Protein AF-A0A5P0ZLL0-F1 (afdb_monomer)

Organism: NCBI:txid2486008

Foldseek 3Di:
DDPVVVVVVVVVVVVVVVVVVVVVVVVVVVVVVVLVVVVVVQVVLLVVVVVVDLQQDPDFAEKAWEAWDQDPVQRWIKTKIATPPDDDDPPRQRIKIWTAGPVRDTPDIDGGCDDLQHDDDPPDPPDCDPCSSPRPDDDDGDDPVRHHYHDYPDHDD

Radius of gyration: 25.62 Å; Cα contacts (8 Å, |Δi|>4): 183; chains: 1; bounding box: 75×28×74 Å

Secondary structure (DSSP, 8-state):
--HHHHHHHHHHHHHHHHHHHHHHHHHHHHHHHHHHHHHHHHHHHHHHHHHHHHHH-S---EEEEEEEEEETTTTEEEEEEEETT----GGGTT-EEEEEETTS-EEEEE--SSSTT-----S-TTS---GGGSTT----PPPGGG-EEE--SS---

Structure (mmCIF, N/CA/C/O backbone):
data_AF-A0A5P0ZLL0-F1
#
_entry.id   AF-A0A5P0ZLL0-F1
#
loop_
_atom_site.group_PDB
_atom_site.id
_atom_site.type_symbol
_atom_site.label_atom_id
_atom_site.label_alt_id
_atom_site.label_comp_id
_atom_site.label_asym_id
_atom_site.label_entity_id
_atom_site.label_seq_id
_atom_site.pdbx_PDB_ins_code
_atom_site.Cartn_x
_atom_site.Cartn_y
_atom_site.Cartn_z
_atom_site.occupancy
_atom_site.B_iso_or_equiv
_atom_site.auth_seq_id
_atom_site.auth_comp_id
_atom_site.auth_asym_id
_atom_site.auth_atom_id
_atom_site.pdbx_PDB_model_num
ATOM 1 N N . MET A 1 1 ? 37.825 -14.136 -54.491 1.00 53.91 1 MET A N 1
ATOM 2 C CA . MET A 1 1 ? 38.071 -13.427 -53.209 1.00 53.91 1 MET A CA 1
ATOM 3 C C . MET A 1 1 ? 39.459 -13.763 -52.686 1.00 53.91 1 MET A C 1
ATOM 5 O O . MET A 1 1 ? 39.732 -14.928 -52.418 1.00 53.91 1 MET A O 1
ATOM 9 N N . THR A 1 2 ? 40.336 -12.768 -52.560 1.00 58.00 2 THR A N 1
ATOM 10 C CA . THR A 1 2 ? 41.699 -12.927 -52.025 1.00 58.00 2 THR A CA 1
ATOM 11 C C . THR A 1 2 ? 41.670 -13.239 -50.520 1.00 58.00 2 THR A C 1
ATOM 13 O O . THR A 1 2 ? 40.747 -12.818 -49.820 1.00 58.00 2 THR A O 1
ATOM 16 N N . LYS A 1 3 ? 42.676 -13.964 -49.995 1.00 61.91 3 LYS A N 1
ATOM 17 C CA . LYS A 1 3 ? 42.798 -14.292 -48.551 1.00 61.91 3 LYS A CA 1
ATOM 18 C C . LYS A 1 3 ? 42.630 -13.054 -47.650 1.00 61.91 3 LYS A C 1
ATOM 20 O O . LYS A 1 3 ? 41.993 -13.149 -46.608 1.00 61.91 3 LYS A O 1
ATOM 25 N N . ARG A 1 4 ? 43.118 -11.888 -48.092 1.00 61.56 4 ARG A N 1
ATOM 26 C CA . ARG A 1 4 ? 42.988 -10.600 -47.386 1.00 61.56 4 ARG A CA 1
ATOM 27 C C . ARG A 1 4 ? 41.537 -10.108 -47.271 1.00 61.56 4 ARG A C 1
ATOM 29 O O . ARG A 1 4 ? 41.142 -9.682 -46.195 1.00 61.56 4 ARG A O 1
ATOM 36 N N . GLY A 1 5 ? 40.721 -10.244 -48.321 1.00 63.66 5 GLY A N 1
ATOM 37 C CA . GLY A 1 5 ? 39.309 -9.831 -48.288 1.00 63.66 5 GLY A CA 1
ATOM 38 C C . GLY A 1 5 ? 38.439 -10.682 -47.354 1.00 63.66 5 GLY A C 1
ATOM 39 O O . GLY A 1 5 ? 37.522 -10.162 -46.727 1.00 63.66 5 GLY A O 1
ATOM 40 N N . LYS A 1 6 ? 38.761 -11.976 -47.200 1.00 67.50 6 LYS A N 1
ATOM 41 C CA . LYS A 1 6 ? 38.089 -12.862 -46.230 1.00 67.50 6 LYS A CA 1
ATOM 42 C C . LYS A 1 6 ? 38.434 -12.499 -44.779 1.00 67.50 6 LYS A C 1
ATOM 44 O O . LYS A 1 6 ? 37.551 -12.505 -43.931 1.00 67.50 6 LYS A O 1
ATOM 49 N N . ILE A 1 7 ? 39.692 -12.133 -44.513 1.00 72.38 7 ILE A N 1
ATOM 50 C CA . ILE A 1 7 ? 40.151 -11.703 -43.180 1.00 72.38 7 ILE A CA 1
ATOM 51 C C . ILE A 1 7 ? 39.493 -10.373 -42.776 1.00 72.38 7 ILE A C 1
ATOM 53 O O . ILE A 1 7 ? 38.986 -10.268 -41.662 1.00 72.38 7 ILE A O 1
ATOM 57 N N . SER A 1 8 ? 39.422 -9.390 -43.684 1.00 71.56 8 SER A N 1
ATOM 58 C CA . SER A 1 8 ? 38.718 -8.125 -43.417 1.00 71.56 8 SER A CA 1
ATOM 59 C C . SER A 1 8 ? 37.223 -8.328 -43.154 1.00 71.56 8 SER A C 1
ATOM 61 O O . SER A 1 8 ? 36.692 -7.728 -42.226 1.00 71.56 8 SER A O 1
ATOM 63 N N . ALA A 1 9 ? 36.551 -9.206 -43.907 1.00 73.62 9 ALA A N 1
ATOM 64 C CA . ALA A 1 9 ? 35.141 -9.519 -43.670 1.00 73.62 9 ALA A CA 1
ATOM 65 C C . ALA A 1 9 ? 34.906 -10.181 -42.297 1.00 73.62 9 ALA A C 1
ATOM 67 O O . ALA A 1 9 ? 33.979 -9.798 -41.587 1.00 73.62 9 ALA A O 1
ATOM 68 N N . CYS A 1 10 ? 35.770 -11.116 -41.878 1.00 79.19 10 CYS A N 1
ATOM 69 C CA . CYS A 1 10 ? 35.692 -11.729 -40.546 1.00 79.19 10 CYS A CA 1
ATOM 70 C C . CYS A 1 10 ? 35.894 -10.718 -39.407 1.00 79.19 10 CYS A C 1
ATOM 72 O O . CYS A 1 10 ? 35.172 -10.778 -38.417 1.00 79.19 10 CYS A O 1
ATOM 74 N N . LEU A 1 11 ? 36.836 -9.779 -39.546 1.00 78.31 11 LEU A N 1
ATOM 75 C CA . LEU A 1 11 ? 37.063 -8.719 -38.555 1.00 78.31 11 LEU A CA 1
ATOM 76 C C . LEU A 1 11 ? 35.845 -7.803 -38.405 1.00 78.31 11 LEU A C 1
ATOM 78 O O . LEU A 1 11 ? 35.462 -7.474 -37.287 1.00 78.31 11 LEU A O 1
ATOM 82 N N . ILE A 1 12 ? 35.204 -7.437 -39.516 1.00 82.06 12 ILE A N 1
ATOM 83 C CA . ILE A 1 12 ? 33.995 -6.605 -39.497 1.00 82.06 12 ILE A CA 1
ATOM 84 C C . ILE A 1 12 ? 32.850 -7.330 -38.776 1.00 82.06 12 ILE A C 1
ATOM 86 O O . ILE A 1 12 ? 32.209 -6.743 -37.907 1.00 82.06 12 ILE A O 1
ATOM 90 N N . ILE A 1 13 ? 32.629 -8.615 -39.074 1.00 83.31 13 ILE A N 1
ATOM 91 C CA . ILE A 1 13 ? 31.597 -9.424 -38.404 1.0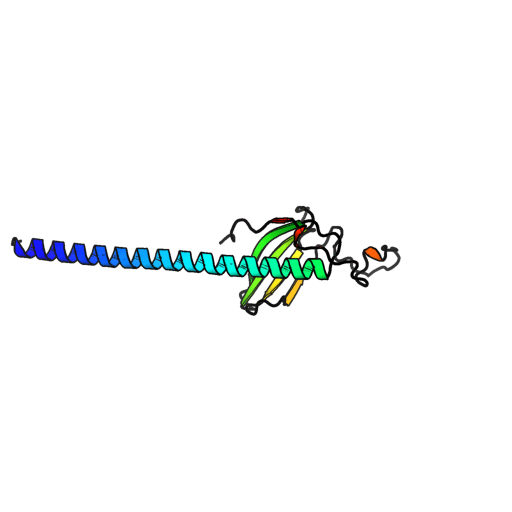0 83.31 13 ILE A CA 1
ATOM 92 C C . ILE A 1 13 ? 31.877 -9.528 -36.898 1.00 83.31 13 ILE A C 1
ATOM 94 O O . ILE A 1 13 ? 30.960 -9.372 -36.091 1.00 83.31 13 ILE A O 1
ATOM 98 N N . LEU A 1 14 ? 33.137 -9.733 -36.503 1.00 84.19 14 LEU A N 1
ATOM 99 C CA . LEU A 1 14 ? 33.541 -9.801 -35.097 1.00 84.19 14 LEU A CA 1
ATOM 100 C C . LEU A 1 14 ? 33.228 -8.491 -34.354 1.00 84.19 14 LEU A C 1
ATOM 102 O O . LEU A 1 14 ? 32.614 -8.526 -33.290 1.00 84.19 14 LEU A O 1
ATOM 106 N N . VAL A 1 15 ? 33.599 -7.343 -34.930 1.00 83.00 15 VAL A N 1
ATOM 107 C CA . VAL A 1 15 ? 33.345 -6.019 -34.335 1.00 83.00 15 VAL A CA 1
ATOM 108 C C . VAL A 1 15 ? 31.846 -5.763 -34.189 1.00 83.00 15 VAL A C 1
ATOM 110 O O . VAL A 1 15 ? 31.403 -5.369 -33.114 1.00 83.00 15 VAL A O 1
ATOM 113 N N . ILE A 1 16 ? 31.050 -6.061 -35.220 1.00 83.25 16 ILE A N 1
ATOM 114 C CA . ILE A 1 16 ? 29.587 -5.918 -35.161 1.00 83.25 16 ILE A CA 1
ATOM 115 C C . ILE A 1 16 ? 29.001 -6.791 -34.045 1.00 83.25 16 ILE A C 1
ATOM 117 O O . ILE A 1 16 ? 28.147 -6.332 -33.290 1.00 83.25 16 ILE A O 1
ATOM 121 N N . THR A 1 17 ? 29.486 -8.025 -33.896 1.00 78.50 17 THR A N 1
ATOM 122 C CA . THR A 1 17 ? 28.997 -8.955 -32.866 1.00 78.50 17 THR A CA 1
ATOM 123 C C . THR A 1 17 ? 29.315 -8.451 -31.456 1.00 78.50 17 THR A C 1
ATOM 125 O O . THR A 1 17 ? 28.453 -8.503 -30.581 1.00 78.50 17 THR A O 1
ATOM 128 N N . ILE A 1 18 ? 30.518 -7.903 -31.240 1.00 79.50 18 ILE A N 1
ATOM 129 C CA . ILE A 1 18 ? 30.907 -7.290 -29.961 1.00 79.50 18 ILE A CA 1
ATOM 130 C C . ILE A 1 18 ? 30.027 -6.070 -29.668 1.00 79.50 18 ILE A C 1
ATOM 132 O O . ILE A 1 18 ? 29.458 -5.985 -28.584 1.00 79.50 18 ILE A O 1
ATOM 136 N N . CYS A 1 19 ? 29.847 -5.165 -30.636 1.00 75.25 19 CYS A N 1
ATOM 137 C CA . CYS A 1 19 ? 29.012 -3.976 -30.462 1.00 75.25 19 CYS A CA 1
ATOM 138 C C . CYS A 1 19 ? 27.554 -4.332 -30.129 1.00 75.25 19 CYS A C 1
ATOM 140 O O . CYS A 1 19 ? 26.989 -3.781 -29.185 1.00 75.25 19 CYS A O 1
ATOM 142 N N . LEU A 1 20 ? 26.951 -5.282 -30.854 1.00 76.69 20 LEU A N 1
ATOM 143 C CA . LEU A 1 20 ? 25.586 -5.747 -30.584 1.00 76.69 20 LEU A CA 1
ATOM 144 C C . LEU A 1 20 ? 25.476 -6.427 -29.209 1.00 76.69 20 LEU A C 1
ATOM 146 O O . LEU A 1 20 ? 24.511 -6.191 -28.479 1.00 76.69 20 LEU A O 1
ATOM 150 N N . GLY A 1 21 ? 26.476 -7.222 -28.818 1.00 68.88 21 GLY A N 1
ATOM 151 C CA . GLY A 1 21 ? 26.545 -7.840 -27.493 1.00 68.88 21 GLY A CA 1
ATOM 152 C C . GLY A 1 21 ? 26.623 -6.810 -26.363 1.00 68.88 21 GLY A C 1
ATOM 153 O O . GLY A 1 21 ? 25.883 -6.904 -25.387 1.00 68.88 21 GLY A O 1
ATOM 154 N N . SER A 1 22 ? 27.460 -5.779 -26.508 1.00 73.19 22 SER A N 1
ATOM 155 C CA . SER A 1 22 ? 27.594 -4.713 -25.509 1.00 73.19 22 SER A CA 1
ATOM 156 C C . SER A 1 22 ? 26.321 -3.875 -25.365 1.00 73.19 22 SER A C 1
ATOM 158 O O . SER A 1 22 ? 25.926 -3.564 -24.243 1.00 73.19 22 SER A O 1
ATOM 160 N N . ILE A 1 23 ? 25.648 -3.546 -26.474 1.00 74.81 23 ILE A N 1
ATOM 161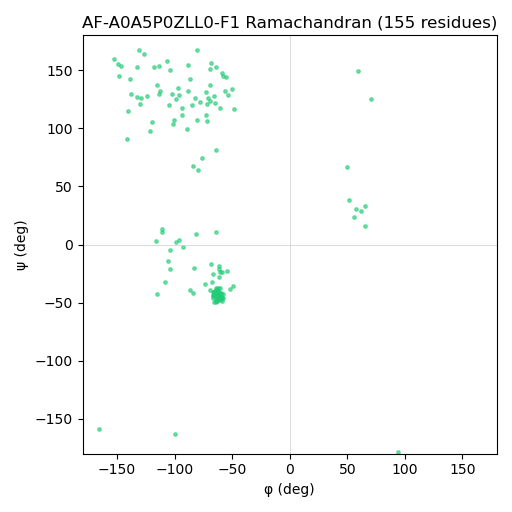 C CA . ILE A 1 23 ? 24.388 -2.784 -26.454 1.00 74.81 23 ILE A CA 1
ATOM 162 C C . ILE A 1 23 ? 23.282 -3.599 -25.777 1.00 74.81 23 ILE A C 1
ATOM 164 O O . ILE A 1 23 ? 22.624 -3.110 -24.863 1.00 74.81 23 ILE A O 1
ATOM 168 N N . THR A 1 24 ? 23.097 -4.858 -26.184 1.00 73.94 24 THR A N 1
ATOM 169 C CA . THR A 1 24 ? 22.053 -5.725 -25.610 1.00 73.94 24 THR A CA 1
ATOM 170 C C . THR A 1 24 ? 22.280 -5.996 -24.122 1.00 73.94 24 THR A C 1
ATOM 172 O O . THR A 1 24 ? 21.330 -5.949 -23.340 1.00 73.94 24 THR A O 1
ATOM 175 N N . PHE A 1 25 ? 23.532 -6.201 -23.701 1.00 74.56 25 PHE A N 1
ATOM 176 C CA . PHE A 1 25 ? 23.887 -6.347 -22.289 1.00 74.56 25 PHE A CA 1
ATOM 177 C C . PHE A 1 25 ? 23.649 -5.059 -21.485 1.00 74.56 25 PHE A C 1
ATOM 179 O O . PHE A 1 25 ? 23.085 -5.113 -20.389 1.00 74.56 25 PHE A O 1
ATOM 186 N N . GLY A 1 26 ? 24.027 -3.900 -22.034 1.00 74.75 26 GLY A N 1
ATOM 187 C CA . GLY A 1 26 ? 23.796 -2.597 -21.407 1.00 74.75 26 GLY A CA 1
ATOM 188 C C . GLY A 1 26 ? 22.310 -2.296 -21.215 1.00 74.75 26 GLY A C 1
ATOM 189 O O . GLY A 1 26 ? 21.902 -1.925 -20.119 1.00 74.75 26 GLY A O 1
ATOM 190 N N . ILE A 1 27 ? 21.488 -2.549 -22.240 1.00 74.38 27 ILE A N 1
ATOM 191 C CA . ILE A 1 27 ? 20.028 -2.386 -22.179 1.00 74.38 27 ILE A CA 1
ATOM 192 C C . ILE A 1 27 ? 19.418 -3.308 -21.117 1.00 74.38 27 ILE A C 1
ATOM 194 O O . ILE A 1 27 ? 18.625 -2.860 -20.292 1.00 74.38 27 ILE A O 1
ATOM 198 N N . LYS A 1 28 ? 19.811 -4.589 -21.092 1.00 72.69 28 LYS A N 1
ATOM 199 C CA . LYS A 1 28 ? 19.315 -5.546 -20.091 1.00 72.69 28 LYS A CA 1
ATOM 200 C C . LYS A 1 28 ? 19.648 -5.098 -18.666 1.00 72.69 28 LYS A C 1
ATOM 202 O O . LYS A 1 28 ? 18.791 -5.151 -17.791 1.00 72.69 28 LYS A O 1
ATOM 207 N N . THR A 1 29 ? 20.882 -4.650 -18.448 1.00 76.19 29 THR A N 1
ATOM 208 C CA . THR A 1 29 ? 21.339 -4.176 -17.135 1.00 76.19 29 THR A CA 1
ATOM 209 C C . THR A 1 29 ? 20.598 -2.904 -16.722 1.00 76.19 29 THR A C 1
ATOM 211 O O . THR A 1 29 ? 20.175 -2.792 -15.576 1.00 76.19 29 THR A O 1
ATOM 214 N N . PHE A 1 30 ? 20.374 -1.975 -17.656 1.00 75.38 30 PHE A N 1
ATOM 215 C CA . PHE A 1 30 ? 19.603 -0.755 -17.413 1.00 75.38 30 PHE A CA 1
ATOM 216 C C . PHE A 1 30 ? 18.168 -1.059 -16.960 1.00 75.38 30 PHE A C 1
ATOM 218 O O . PHE A 1 30 ? 17.734 -0.540 -15.935 1.00 75.38 30 PHE A O 1
ATOM 225 N N . PHE A 1 31 ? 17.461 -1.950 -17.664 1.00 76.38 31 PHE A N 1
ATOM 226 C CA . PHE A 1 31 ? 16.103 -2.340 -17.277 1.00 76.38 31 PHE A CA 1
ATOM 227 C C . PHE A 1 31 ? 16.053 -3.056 -15.924 1.00 76.38 31 PHE A C 1
ATOM 229 O O . PHE A 1 31 ? 15.136 -2.803 -15.151 1.00 76.38 31 PHE A O 1
ATOM 236 N N . MET A 1 32 ? 17.043 -3.893 -15.596 1.00 75.88 32 MET A N 1
ATOM 237 C CA . MET A 1 32 ? 17.117 -4.516 -14.267 1.00 75.88 32 MET A CA 1
ATOM 238 C C . MET A 1 32 ? 17.268 -3.474 -13.152 1.00 75.88 32 MET A C 1
ATOM 240 O O . MET A 1 32 ? 16.561 -3.545 -12.153 1.00 75.88 32 MET A O 1
ATOM 244 N N . VAL A 1 33 ? 18.152 -2.487 -13.331 1.00 80.81 33 VAL A N 1
ATOM 245 C CA . VAL A 1 33 ? 18.347 -1.407 -12.347 1.00 80.81 33 VAL A CA 1
ATOM 246 C C . VAL A 1 33 ? 17.084 -0.558 -12.201 1.00 80.81 33 VAL A C 1
ATOM 248 O O . VAL A 1 33 ? 16.728 -0.172 -11.089 1.00 80.81 33 VAL A O 1
ATOM 251 N N . GLN A 1 34 ? 16.384 -0.288 -13.306 1.00 79.25 34 GLN A N 1
ATOM 252 C CA . GLN A 1 34 ? 15.120 0.440 -13.274 1.00 79.25 34 GLN A CA 1
ATOM 253 C C . GLN A 1 34 ? 14.040 -0.332 -12.502 1.00 79.25 34 GLN A C 1
ATOM 255 O O . GLN A 1 34 ? 13.397 0.247 -11.629 1.00 79.25 34 GLN A O 1
ATOM 260 N N . GLU A 1 35 ? 13.888 -1.635 -12.756 1.00 80.31 35 GLU A N 1
ATOM 261 C CA . GLU A 1 35 ? 12.930 -2.484 -12.036 1.00 80.31 35 GLU A CA 1
ATOM 262 C C . GLU A 1 35 ? 13.236 -2.554 -10.530 1.00 80.31 35 GLU A C 1
ATOM 264 O O . GLU A 1 35 ? 12.324 -2.472 -9.707 1.00 80.31 35 GLU A O 1
ATOM 269 N N . GLU A 1 36 ? 14.512 -2.657 -10.142 1.00 82.75 36 GLU A N 1
ATOM 270 C CA . GLU A 1 36 ? 14.911 -2.621 -8.729 1.00 82.75 36 GLU A CA 1
ATOM 271 C C . GLU A 1 36 ? 14.601 -1.272 -8.072 1.00 82.75 36 GLU A C 1
ATOM 273 O O . GLU A 1 36 ? 14.143 -1.227 -6.926 1.00 82.75 36 GLU A O 1
ATOM 278 N N . HIS A 1 37 ? 14.835 -0.170 -8.786 1.00 83.19 37 HIS A N 1
ATOM 279 C CA . HIS A 1 37 ? 14.547 1.168 -8.284 1.00 83.19 37 HIS A CA 1
ATOM 280 C C . HIS A 1 37 ? 13.043 1.400 -8.097 1.00 83.19 37 HIS A C 1
ATOM 282 O O . HIS A 1 37 ? 12.619 1.882 -7.044 1.00 83.19 37 HIS A O 1
ATOM 288 N N . GLU A 1 38 ? 12.230 1.012 -9.081 1.00 82.62 38 GLU A N 1
ATOM 289 C CA . GLU A 1 38 ? 10.770 1.067 -8.986 1.00 82.62 38 GLU A CA 1
ATOM 290 C C . GLU A 1 38 ? 10.277 0.239 -7.794 1.00 82.62 38 GLU A C 1
ATOM 292 O O . GLU A 1 38 ? 9.514 0.733 -6.964 1.00 82.62 38 GLU A O 1
ATOM 297 N N . GLU A 1 39 ? 10.777 -0.985 -7.617 1.00 84.75 39 GLU A N 1
ATOM 298 C CA . GLU A 1 39 ? 10.398 -1.836 -6.488 1.00 84.75 39 GLU A CA 1
ATOM 299 C C . GLU A 1 39 ? 10.737 -1.209 -5.123 1.00 84.75 39 GLU A C 1
ATOM 301 O O . GLU A 1 39 ? 9.950 -1.306 -4.178 1.00 84.75 39 GLU A O 1
ATOM 306 N N . GLN A 1 40 ? 11.870 -0.510 -5.003 1.00 87.06 40 GLN A N 1
ATOM 307 C CA . GLN A 1 40 ? 12.207 0.240 -3.786 1.00 87.06 40 GLN A CA 1
ATOM 308 C C . GLN A 1 40 ? 11.235 1.398 -3.527 1.00 87.06 40 GLN A C 1
ATOM 310 O O . GLN A 1 40 ? 10.843 1.623 -2.378 1.00 87.06 40 GLN A O 1
ATOM 315 N N . ILE A 1 41 ? 10.822 2.119 -4.576 1.00 87.69 41 ILE A N 1
ATOM 316 C CA . ILE A 1 41 ? 9.816 3.186 -4.470 1.00 87.69 41 ILE A CA 1
ATOM 317 C C . ILE A 1 41 ? 8.496 2.616 -3.951 1.00 87.69 41 ILE A C 1
ATOM 319 O O . ILE A 1 41 ? 7.884 3.190 -3.049 1.00 87.69 41 ILE A O 1
ATOM 323 N N . HIS A 1 42 ? 8.068 1.478 -4.488 1.00 88.31 42 HIS A N 1
ATOM 324 C CA . HIS A 1 42 ? 6.810 0.861 -4.099 1.00 88.31 42 HIS A CA 1
ATOM 325 C C . HIS A 1 42 ? 6.822 0.351 -2.662 1.00 88.31 42 HIS A C 1
ATOM 327 O O . HIS A 1 42 ? 5.902 0.681 -1.921 1.00 88.31 42 HIS A O 1
ATOM 333 N N . LYS A 1 43 ? 7.895 -0.313 -2.220 1.00 88.81 43 LYS A N 1
ATOM 334 C CA . LYS A 1 43 ? 8.039 -0.724 -0.813 1.00 88.81 43 LYS A CA 1
ATOM 335 C C . LYS A 1 43 ? 7.964 0.455 0.150 1.00 88.81 43 LYS A C 1
ATOM 337 O O . LYS A 1 43 ? 7.305 0.375 1.184 1.00 88.81 43 LYS A O 1
ATOM 342 N N . LEU A 1 44 ? 8.614 1.568 -0.193 1.00 90.06 44 LEU A N 1
ATOM 343 C CA . LEU A 1 44 ? 8.560 2.787 0.613 1.00 90.06 44 LEU A CA 1
ATOM 344 C C . LEU A 1 44 ? 7.134 3.352 0.684 1.00 90.06 44 LEU A C 1
ATOM 346 O O . LEU A 1 44 ? 6.670 3.742 1.752 1.00 90.06 44 LEU A O 1
ATOM 350 N N . ASN A 1 45 ? 6.433 3.384 -0.445 1.00 90.94 45 ASN A N 1
ATOM 351 C CA . ASN A 1 45 ? 5.056 3.857 -0.513 1.00 90.94 45 ASN A CA 1
ATOM 352 C C . ASN A 1 45 ? 4.096 2.949 0.267 1.00 90.94 45 ASN A C 1
ATOM 354 O O . ASN A 1 45 ? 3.273 3.448 1.028 1.00 90.94 45 ASN A O 1
ATOM 358 N N . GLU A 1 46 ? 4.239 1.631 0.146 1.00 91.69 46 GLU A N 1
ATOM 359 C CA . GLU A 1 46 ? 3.481 0.642 0.915 1.00 91.69 46 GLU A CA 1
ATOM 360 C C . GLU A 1 46 ? 3.713 0.824 2.424 1.00 91.69 46 GLU A C 1
ATOM 362 O O . GLU A 1 46 ? 2.752 0.855 3.193 1.00 91.69 46 GLU A O 1
ATOM 367 N N . MET A 1 47 ? 4.958 1.057 2.857 1.00 90.62 47 MET A N 1
ATOM 368 C CA . MET A 1 47 ? 5.263 1.393 4.255 1.00 90.62 47 MET A CA 1
ATOM 369 C C . MET A 1 47 ? 4.610 2.706 4.703 1.00 90.62 47 MET A C 1
ATOM 371 O O . MET A 1 47 ? 4.047 2.756 5.795 1.00 90.62 47 MET A O 1
ATOM 375 N N . ASN A 1 48 ? 4.635 3.751 3.871 1.00 90.69 48 ASN A N 1
ATOM 376 C CA . ASN A 1 48 ? 3.981 5.027 4.181 1.00 90.69 48 ASN A CA 1
ATOM 377 C C . ASN A 1 48 ? 2.460 4.866 4.335 1.00 90.69 48 ASN A C 1
ATOM 379 O O . ASN A 1 48 ? 1.858 5.493 5.207 1.00 90.69 48 ASN A O 1
ATOM 383 N N . ILE A 1 49 ? 1.835 4.014 3.515 1.00 91.69 49 ILE A N 1
ATOM 384 C CA . ILE A 1 49 ? 0.410 3.673 3.637 1.00 91.69 49 ILE A CA 1
ATOM 385 C C . ILE A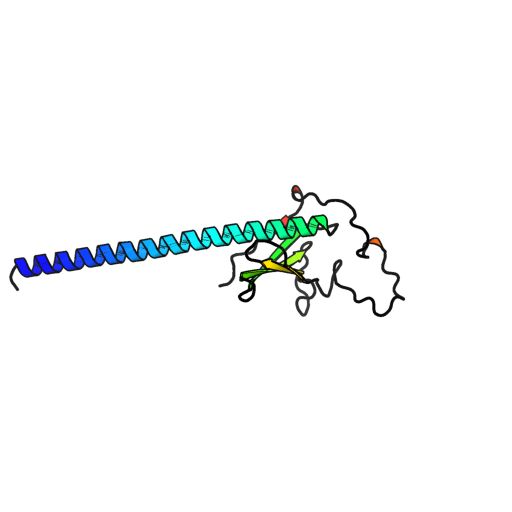 1 49 ? 0.156 2.967 4.963 1.00 91.69 49 ILE A C 1
ATOM 387 O O . ILE A 1 49 ? -0.746 3.364 5.695 1.00 91.69 49 ILE A O 1
ATOM 391 N N . VAL A 1 50 ? 0.952 1.948 5.298 1.00 90.94 50 VAL A N 1
ATOM 392 C CA . VAL A 1 50 ? 0.810 1.215 6.565 1.00 90.94 50 VAL A CA 1
ATOM 393 C C . VAL A 1 50 ? 0.954 2.162 7.761 1.00 90.94 50 VAL A C 1
ATOM 395 O O . VAL A 1 50 ? 0.112 2.134 8.659 1.00 90.94 50 VAL A O 1
ATOM 398 N N . ASP A 1 51 ? 1.959 3.040 7.755 1.00 88.69 51 ASP A N 1
ATOM 399 C CA . ASP A 1 51 ? 2.195 4.028 8.815 1.00 88.69 51 ASP A CA 1
ATOM 400 C C . ASP A 1 51 ? 1.046 5.046 8.945 1.00 88.69 51 ASP A C 1
ATOM 402 O O . ASP A 1 51 ? 0.640 5.408 10.051 1.00 88.69 51 ASP A O 1
ATOM 406 N N . ASP A 1 52 ? 0.447 5.482 7.836 1.00 87.44 52 ASP A N 1
ATOM 407 C CA . ASP A 1 52 ? -0.767 6.298 7.890 1.00 87.44 52 ASP A CA 1
ATOM 408 C C . ASP A 1 52 ? -1.966 5.508 8.444 1.00 87.44 52 ASP A C 1
ATOM 410 O O . ASP A 1 52 ? -2.732 6.029 9.261 1.00 87.44 52 ASP A O 1
ATOM 414 N N . MET A 1 53 ? -2.124 4.245 8.052 1.00 84.19 53 MET A N 1
ATOM 415 C CA . MET A 1 53 ? -3.253 3.416 8.466 1.00 84.19 53 MET A CA 1
ATOM 416 C C . MET A 1 53 ? -3.253 3.160 9.975 1.00 84.19 53 MET A C 1
ATOM 418 O O . MET A 1 53 ? -4.261 3.392 10.636 1.00 84.19 53 MET A O 1
ATOM 422 N N . ILE A 1 54 ? -2.126 2.762 10.559 1.00 82.38 54 ILE A N 1
ATOM 423 C CA . ILE A 1 54 ? -2.031 2.516 12.010 1.00 82.38 54 ILE A CA 1
ATOM 424 C C . ILE A 1 54 ? -2.193 3.787 12.859 1.00 82.38 54 ILE A C 1
ATOM 426 O O . ILE A 1 54 ? -2.550 3.703 14.034 1.00 82.38 54 ILE A O 1
ATOM 430 N N . LYS A 1 55 ? -1.881 4.967 12.299 1.00 81.06 55 LYS A N 1
ATOM 431 C CA . LYS A 1 55 ? -2.040 6.252 12.994 1.00 81.06 55 LYS A CA 1
ATOM 432 C C . LYS A 1 55 ? -3.509 6.635 13.095 1.00 81.06 55 LYS A C 1
ATOM 434 O O . LYS A 1 55 ? -3.911 7.255 14.078 1.00 81.06 55 LYS A O 1
ATOM 439 N N . ASN A 1 56 ? -4.290 6.275 12.079 1.00 77.75 56 ASN A N 1
ATOM 440 C CA . ASN A 1 56 ? -5.672 6.714 11.924 1.00 77.75 56 ASN A CA 1
ATOM 441 C C . ASN A 1 56 ? -6.707 5.635 12.285 1.00 77.75 56 ASN A C 1
ATOM 443 O O . ASN A 1 56 ? -7.848 5.975 12.599 1.00 77.75 56 ASN A O 1
ATOM 447 N N . TYR A 1 57 ? -6.332 4.353 12.272 1.00 74.94 57 TYR A N 1
ATOM 448 C CA . TYR A 1 57 ? -7.238 3.221 12.474 1.00 74.94 57 TYR A CA 1
ATOM 449 C C . TYR A 1 57 ? -6.679 2.215 13.476 1.00 74.94 57 TYR A C 1
ATOM 451 O O . TYR A 1 57 ? -5.474 2.047 13.640 1.00 74.94 57 TYR A O 1
ATOM 459 N N . THR A 1 58 ? -7.591 1.511 14.141 1.00 71.06 58 THR A N 1
ATOM 460 C CA . THR A 1 58 ? -7.283 0.614 15.256 1.00 71.06 58 THR A CA 1
ATOM 461 C C . THR A 1 58 ? -7.666 -0.817 14.907 1.00 71.06 58 THR A C 1
ATOM 463 O O . THR A 1 58 ? -8.585 -1.053 14.116 1.00 71.06 58 THR A O 1
ATOM 466 N N . GLY A 1 59 ? -6.977 -1.787 15.510 1.00 72.69 59 GLY A N 1
ATOM 467 C CA . GLY A 1 59 ? -7.220 -3.210 15.261 1.00 72.69 59 GLY A CA 1
ATOM 468 C C . GLY A 1 59 ? -6.882 -3.643 13.835 1.00 72.69 59 GLY A C 1
ATOM 469 O O . GLY A 1 59 ? -7.593 -4.484 13.289 1.00 72.69 59 GLY A O 1
ATOM 470 N N . ILE A 1 60 ? -5.861 -3.023 13.232 1.00 82.00 60 ILE A N 1
ATOM 471 C CA . ILE A 1 60 ? -5.238 -3.531 12.011 1.00 82.00 60 ILE A CA 1
ATOM 472 C C . ILE A 1 60 ? -4.180 -4.557 12.420 1.00 82.00 60 ILE A C 1
ATOM 474 O O . ILE A 1 60 ? -3.245 -4.234 13.147 1.00 82.00 60 ILE A O 1
ATOM 478 N N . GLU A 1 61 ? -4.353 -5.780 11.949 1.00 83.69 61 GLU A N 1
ATOM 479 C CA . GLU A 1 61 ? -3.511 -6.949 12.198 1.00 83.69 61 GLU A CA 1
ATOM 480 C C . GLU A 1 61 ? -2.719 -7.331 10.941 1.00 83.69 61 GLU A C 1
ATOM 482 O O . GLU A 1 61 ? -1.576 -7.785 11.026 1.00 83.69 61 GLU A O 1
ATOM 487 N N . SER A 1 62 ? -3.291 -7.102 9.755 1.00 83.38 62 SER A N 1
ATOM 488 C CA . SER A 1 62 ? -2.603 -7.333 8.487 1.00 83.38 62 SER A CA 1
ATOM 489 C C . SER A 1 62 ? -3.010 -6.334 7.409 1.00 83.38 62 SER A C 1
ATOM 491 O O . SER A 1 62 ? -4.104 -5.772 7.440 1.00 83.38 62 SER A O 1
ATOM 493 N N . VAL A 1 63 ? -2.107 -6.102 6.456 1.00 88.19 63 VAL A N 1
ATOM 494 C CA . VAL A 1 63 ? -2.341 -5.306 5.243 1.00 88.19 63 VAL A CA 1
ATOM 495 C C . VAL A 1 63 ? -1.882 -6.147 4.060 1.00 88.19 63 VAL A C 1
ATOM 497 O O . VAL A 1 63 ? -0.751 -6.632 4.047 1.00 88.19 63 VAL A O 1
ATOM 500 N N . THR A 1 64 ? -2.759 -6.349 3.081 1.00 87.69 64 THR A N 1
ATOM 501 C CA . THR A 1 64 ? -2.460 -7.120 1.869 1.00 87.69 64 THR A CA 1
ATOM 502 C C . THR A 1 64 ? -2.613 -6.234 0.648 1.00 87.69 64 THR A C 1
ATOM 504 O O . THR A 1 64 ? -3.736 -5.933 0.249 1.00 87.69 64 THR A O 1
ATOM 507 N N . PHE A 1 65 ? -1.493 -5.826 0.053 1.00 86.25 65 PHE A N 1
ATOM 508 C CA . PHE A 1 65 ? -1.490 -5.077 -1.200 1.00 86.25 65 PHE A CA 1
ATOM 509 C C . PHE A 1 65 ? -1.851 -6.001 -2.359 1.00 86.25 65 PHE A C 1
ATOM 511 O O . PHE A 1 65 ? -1.328 -7.108 -2.475 1.00 86.25 65 PHE A O 1
ATOM 518 N N . THR A 1 66 ? -2.786 -5.554 -3.193 1.00 82.62 66 THR A N 1
ATOM 519 C CA . THR A 1 66 ? -3.384 -6.378 -4.254 1.00 82.62 66 THR A CA 1
ATOM 520 C C . THR A 1 66 ? -3.071 -5.857 -5.639 1.00 82.62 66 THR A C 1
ATOM 522 O O . THR A 1 66 ? -2.753 -6.641 -6.521 1.00 82.62 66 THR A O 1
ATOM 525 N N . TYR A 1 67 ? -3.143 -4.542 -5.823 1.00 80.56 67 TYR A N 1
ATOM 526 C CA . TYR A 1 67 ? -2.986 -3.916 -7.123 1.00 80.56 67 TYR A CA 1
ATOM 527 C C . TYR A 1 67 ? -2.356 -2.537 -6.966 1.00 80.56 67 TYR A C 1
ATOM 529 O O . TYR A 1 67 ? -2.611 -1.839 -5.980 1.00 80.56 67 TYR A O 1
ATOM 537 N N . VAL A 1 68 ? -1.528 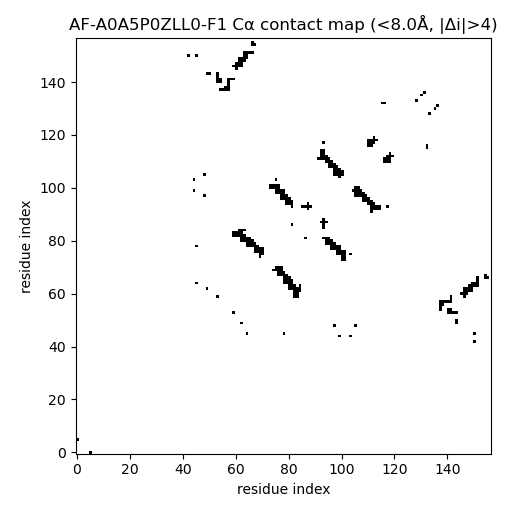-2.158 -7.934 1.00 84.88 68 VAL A N 1
ATOM 538 C CA . VAL A 1 68 ? -0.917 -0.833 -8.020 1.00 84.88 68 VAL A CA 1
ATOM 539 C C . VAL A 1 68 ? -1.088 -0.330 -9.440 1.00 84.88 68 VAL A C 1
ATOM 541 O O . VAL A 1 68 ? -0.687 -1.006 -10.379 1.00 84.88 68 VAL A O 1
ATOM 544 N N . GLU A 1 69 ? -1.644 0.865 -9.581 1.00 84.62 69 GLU A N 1
ATOM 545 C CA . GLU A 1 69 ? -1.838 1.529 -10.867 1.00 84.62 69 GLU A CA 1
ATOM 546 C C . GLU A 1 69 ? -1.002 2.800 -10.932 1.00 84.62 69 GLU A C 1
ATOM 548 O O . GLU A 1 69 ? -0.968 3.566 -9.968 1.00 84.62 69 GLU A O 1
ATOM 553 N N . SER A 1 70 ? -0.341 3.056 -12.059 1.00 83.56 70 SER A N 1
ATOM 554 C CA . SER A 1 70 ? 0.292 4.350 -12.309 1.00 83.56 70 SER A CA 1
ATOM 555 C C . SER A 1 70 ? -0.772 5.421 -12.550 1.00 83.56 70 SER A C 1
ATOM 557 O O . SER A 1 70 ? -1.610 5.297 -13.443 1.00 83.56 70 SER A O 1
ATOM 559 N N . ASN A 1 71 ? -0.713 6.514 -11.797 1.00 75.81 71 ASN A N 1
ATOM 560 C CA . ASN A 1 71 ? -1.534 7.686 -12.050 1.00 75.81 71 ASN A CA 1
ATOM 561 C C . ASN A 1 71 ? -0.801 8.630 -13.009 1.00 75.81 71 ASN A C 1
ATOM 563 O O . ASN A 1 71 ? 0.052 9.419 -12.601 1.00 75.81 71 ASN A O 1
ATOM 567 N N . ASN A 1 72 ? -1.183 8.564 -14.284 1.00 71.94 72 ASN A N 1
ATOM 568 C CA . ASN A 1 72 ? -0.572 9.353 -15.357 1.00 71.94 72 ASN A CA 1
ATOM 569 C C . ASN A 1 72 ? -0.860 10.861 -15.256 1.00 71.94 72 ASN A C 1
ATOM 571 O O . ASN A 1 72 ? -0.194 11.653 -15.915 1.00 71.94 72 ASN A O 1
ATOM 575 N N . VAL A 1 73 ? -1.861 11.272 -14.470 1.00 71.31 73 VAL A N 1
ATOM 576 C CA . VAL A 1 73 ? -2.270 12.682 -14.354 1.00 71.31 73 VAL A CA 1
ATOM 577 C C . VAL A 1 73 ? -1.454 13.402 -13.287 1.00 71.31 73 VAL A C 1
ATOM 579 O O . VAL A 1 73 ? -1.101 14.565 -13.456 1.00 71.31 73 VAL A O 1
ATOM 582 N N . THR A 1 74 ? -1.168 12.72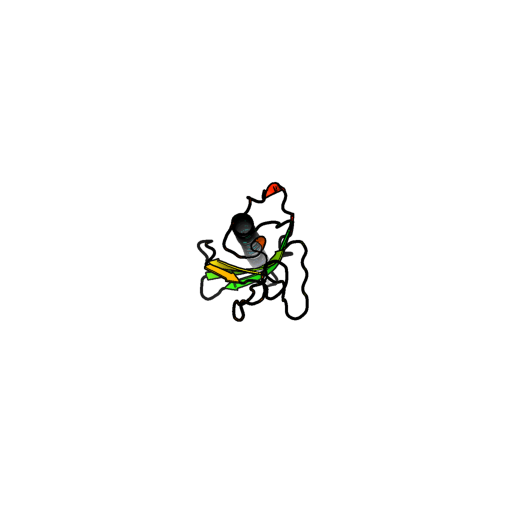4 -12.177 1.00 68.56 74 THR A N 1
ATOM 583 C CA . THR A 1 74 ? -0.523 13.335 -11.008 1.00 68.56 74 THR A CA 1
ATOM 584 C C . THR A 1 74 ? 0.902 12.843 -10.767 1.00 68.56 74 THR A C 1
ATOM 586 O O . THR A 1 74 ? 1.443 13.104 -9.695 1.00 68.56 74 THR A O 1
ATOM 589 N N . ASP A 1 75 ? 1.468 12.116 -11.735 1.00 78.25 75 ASP A N 1
ATOM 590 C CA . ASP A 1 75 ? 2.797 11.500 -11.677 1.00 78.25 75 ASP A CA 1
ATOM 591 C C . ASP A 1 75 ? 2.996 10.700 -10.381 1.00 78.25 75 ASP A C 1
ATOM 593 O O . ASP A 1 75 ? 3.716 11.113 -9.479 1.00 78.25 75 ASP A O 1
ATOM 597 N N . GLY A 1 76 ? 2.256 9.599 -10.218 1.00 85.75 76 GLY A N 1
ATOM 598 C CA . GLY A 1 76 ? 2.227 8.841 -8.965 1.00 85.75 76 GLY A CA 1
ATOM 599 C C . GLY A 1 76 ? 1.606 7.454 -9.097 1.00 85.75 76 GLY A C 1
ATOM 600 O O . GLY A 1 76 ? 1.528 6.903 -10.190 1.00 85.75 76 GLY A O 1
ATOM 601 N N . TYR A 1 77 ? 1.142 6.887 -7.983 1.00 88.50 77 TYR A N 1
ATOM 602 C CA . TYR A 1 77 ? 0.581 5.536 -7.936 1.00 88.50 77 TYR A CA 1
ATOM 603 C C . TYR A 1 77 ? -0.665 5.450 -7.060 1.00 88.50 77 TYR A C 1
ATOM 605 O O . TYR A 1 77 ? -0.716 6.030 -5.976 1.00 88.50 77 TYR A O 1
ATOM 613 N N . THR A 1 78 ? -1.635 4.654 -7.489 1.00 89.75 78 THR A N 1
ATOM 614 C CA . THR A 1 78 ? -2.793 4.262 -6.691 1.00 89.75 78 THR A CA 1
ATOM 615 C C . THR A 1 78 ? -2.620 2.821 -6.228 1.00 89.75 78 THR A C 1
ATOM 617 O O . THR A 1 78 ? -2.505 1.908 -7.037 1.00 89.75 78 THR A O 1
ATOM 620 N N . TYR A 1 79 ? -2.596 2.618 -4.915 1.00 90.06 79 TYR A N 1
ATOM 621 C CA . TYR A 1 79 ? -2.444 1.319 -4.267 1.00 90.06 79 TYR A CA 1
ATOM 622 C C . TYR A 1 79 ? -3.794 0.838 -3.778 1.00 90.06 79 TYR A C 1
ATOM 624 O O . TYR A 1 79 ? -4.464 1.557 -3.040 1.00 90.06 79 TYR A O 1
ATOM 632 N N . SER A 1 80 ? -4.143 -0.396 -4.119 1.00 87.94 80 SER A N 1
ATOM 633 C CA . SER A 1 80 ? -5.350 -1.056 -3.640 1.00 87.94 80 SER A CA 1
ATOM 634 C C . SER A 1 80 ? -5.005 -2.228 -2.726 1.00 87.94 80 SER A C 1
ATOM 636 O O . SER A 1 80 ? -4.140 -3.047 -3.053 1.00 87.94 80 SER A O 1
ATOM 638 N N . PHE A 1 81 ? -5.658 -2.325 -1.568 1.00 89.31 81 PHE A N 1
ATOM 639 C CA . PHE A 1 81 ? -5.284 -3.293 -0.533 1.00 89.31 81 PHE A CA 1
ATOM 640 C C . PHE A 1 81 ? -6.451 -3.723 0.363 1.00 89.31 81 PHE A C 1
ATOM 642 O O . PHE A 1 81 ? -7.458 -3.028 0.487 1.00 89.31 81 PHE A O 1
ATOM 649 N N . PHE A 1 82 ? -6.287 -4.873 1.014 1.00 85.94 82 PHE A N 1
ATOM 650 C CA . PHE A 1 82 ? -7.181 -5.385 2.055 1.00 85.94 82 PHE A CA 1
ATOM 651 C C . PHE A 1 82 ? -6.545 -5.259 3.439 1.00 85.94 82 PHE A C 1
ATOM 653 O O . PHE A 1 82 ? -5.318 -5.218 3.566 1.00 85.94 82 PHE A O 1
ATOM 660 N N . LEU A 1 83 ? -7.376 -5.253 4.481 1.00 86.19 83 LEU A N 1
ATOM 661 C CA . LEU A 1 83 ? -6.941 -5.284 5.877 1.00 86.19 83 LEU A CA 1
ATOM 662 C C . LEU A 1 83 ? -7.355 -6.590 6.546 1.00 86.19 83 LEU A C 1
ATOM 664 O O . LEU A 1 83 ? -8.361 -7.167 6.167 1.00 86.19 83 LEU A O 1
ATOM 668 N N . ASN A 1 84 ? -6.630 -7.025 7.574 1.00 83.75 84 ASN A N 1
ATOM 669 C CA . ASN A 1 84 ? -7.007 -8.139 8.459 1.00 83.75 84 ASN A CA 1
ATOM 670 C C . ASN A 1 84 ? -7.378 -9.429 7.716 1.00 83.75 84 ASN A C 1
ATOM 672 O O . ASN A 1 84 ? -8.324 -10.121 8.086 1.00 83.75 84 ASN A O 1
ATOM 676 N N . ASP A 1 85 ? -6.650 -9.712 6.636 1.00 79.62 85 ASP A N 1
ATOM 677 C CA . ASP A 1 85 ? -6.884 -10.849 5.749 1.00 79.62 85 ASP A CA 1
ATOM 678 C C . ASP A 1 85 ? -8.317 -10.884 5.174 1.00 79.62 85 ASP A C 1
ATOM 680 O O . ASP A 1 85 ? -8.794 -11.936 4.744 1.00 79.62 85 ASP A O 1
ATOM 684 N N . GLU A 1 86 ? -8.993 -9.727 5.120 1.00 79.06 86 GLU A N 1
ATOM 685 C CA . GLU A 1 86 ? -10.206 -9.537 4.332 1.00 79.06 86 GLU A CA 1
ATOM 686 C C . GLU A 1 86 ? -9.916 -9.914 2.873 1.00 79.06 86 GLU A C 1
ATOM 688 O O . GLU A 1 86 ? -8.818 -9.716 2.343 1.00 79.06 86 GLU A O 1
ATOM 693 N N . ASN A 1 87 ? -10.916 -10.494 2.219 1.00 70.44 87 ASN A N 1
ATOM 694 C CA . ASN A 1 87 ? -10.842 -10.898 0.826 1.00 70.44 87 ASN A CA 1
ATOM 695 C C . ASN A 1 87 ? -12.000 -10.295 0.038 1.00 70.44 87 ASN A C 1
ATOM 697 O O . ASN A 1 87 ? -12.984 -9.812 0.601 1.00 70.44 87 ASN A O 1
ATOM 701 N N . TYR A 1 88 ? -11.871 -10.306 -1.287 1.00 68.56 88 TYR A N 1
ATOM 702 C CA . TYR A 1 88 ? -12.912 -9.799 -2.167 1.00 68.56 88 TYR A CA 1
ATOM 703 C C . TYR A 1 88 ? -14.250 -10.510 -1.892 1.00 68.56 88 TYR A C 1
ATOM 705 O O . TYR A 1 88 ? -14.335 -11.737 -1.826 1.00 68.56 88 TYR A O 1
ATOM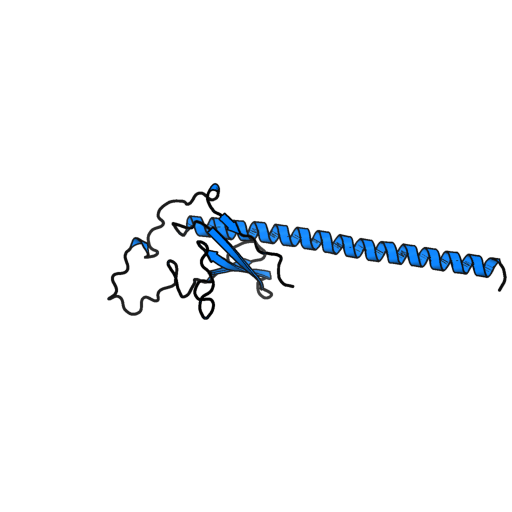 713 N N . LYS A 1 89 ? -15.316 -9.717 -1.758 1.00 68.44 89 LYS A N 1
ATOM 714 C CA . LYS A 1 89 ? -16.693 -10.168 -1.993 1.00 68.44 89 LYS A CA 1
ATOM 715 C C . LYS A 1 89 ? -17.127 -9.714 -3.388 1.00 68.44 89 LYS A C 1
ATOM 717 O O . LYS A 1 89 ? -16.294 -9.377 -4.228 1.00 68.44 89 LYS A O 1
ATOM 722 N N . ILE A 1 90 ? -18.433 -9.726 -3.638 1.00 61.66 90 ILE A N 1
ATOM 723 C CA . ILE A 1 90 ? -19.053 -9.109 -4.810 1.00 61.66 90 ILE A CA 1
ATOM 724 C C . ILE A 1 90 ? -18.534 -7.661 -4.947 1.00 61.66 90 ILE A C 1
ATOM 726 O O . ILE A 1 90 ? -18.451 -6.939 -3.960 1.00 61.66 90 ILE A O 1
ATOM 730 N N . ASN A 1 91 ? -18.138 -7.268 -6.160 1.00 62.97 91 ASN A N 1
ATOM 731 C CA . ASN A 1 91 ? -17.770 -5.896 -6.542 1.00 62.97 91 ASN A CA 1
ATOM 732 C C . ASN A 1 91 ? -16.632 -5.211 -5.750 1.00 62.97 91 ASN A C 1
ATOM 734 O O . ASN A 1 91 ? -16.623 -3.989 -5.655 1.00 62.97 91 ASN A O 1
ATOM 738 N N . TYR A 1 92 ? -15.646 -5.954 -5.229 1.00 67.25 92 TYR A N 1
ATOM 739 C CA . TYR A 1 92 ? -14.488 -5.378 -4.511 1.00 67.25 92 TYR A CA 1
ATOM 740 C C . TYR A 1 92 ? -14.851 -4.605 -3.234 1.00 67.25 92 TYR A C 1
ATOM 742 O O . TYR A 1 92 ? -14.117 -3.718 -2.805 1.00 67.25 92 TYR A O 1
ATOM 750 N N . ASP A 1 93 ? -15.950 -4.978 -2.578 1.00 71.44 93 ASP A N 1
ATOM 751 C CA . ASP A 1 93 ? -16.526 -4.173 -1.498 1.00 71.44 93 ASP A CA 1
ATOM 752 C C . ASP A 1 93 ? -15.602 -3.905 -0.290 1.00 71.44 93 ASP A C 1
ATOM 754 O O . ASP A 1 93 ? -15.797 -2.932 0.434 1.00 71.44 93 ASP A O 1
ATOM 758 N N . TYR A 1 94 ? -14.592 -4.745 -0.050 1.00 70.94 94 TYR A N 1
ATOM 759 C CA . TYR A 1 94 ? -13.637 -4.602 1.062 1.00 70.94 94 TYR A CA 1
ATOM 760 C C . TYR A 1 94 ? -12.330 -3.890 0.677 1.00 70.94 94 TYR A C 1
ATOM 762 O O . TYR A 1 94 ? -11.415 -3.788 1.492 1.00 70.94 94 TYR A O 1
ATOM 770 N N . LEU A 1 95 ? -12.212 -3.407 -0.561 1.00 82.12 95 LEU A N 1
ATOM 771 C CA . LEU A 1 95 ? -10.962 -2.873 -1.086 1.00 82.12 95 LEU A CA 1
ATOM 772 C C . LEU A 1 95 ? -10.740 -1.418 -0.652 1.00 82.12 95 LEU A C 1
ATOM 774 O O . LEU A 1 95 ? -11.568 -0.538 -0.888 1.00 82.12 95 LEU A O 1
ATOM 778 N N . TRP A 1 96 ? -9.588 -1.163 -0.043 1.00 89.75 96 TRP A N 1
ATOM 779 C CA . TRP A 1 96 ? -9.086 0.181 0.220 1.00 89.75 96 TRP A CA 1
ATOM 780 C C . TRP A 1 96 ? -8.279 0.689 -0.960 1.00 89.75 96 TRP A C 1
ATOM 782 O O . TRP A 1 96 ? -7.681 -0.107 -1.680 1.00 89.75 96 TRP A O 1
ATOM 792 N N . SER A 1 97 ? -8.208 2.011 -1.116 1.00 89.62 97 SER A N 1
ATOM 793 C CA . SER A 1 97 ? -7.397 2.642 -2.156 1.00 89.62 97 SER A CA 1
ATOM 794 C C . SER A 1 97 ? -6.662 3.867 -1.623 1.00 89.62 97 SER A C 1
ATOM 796 O O . SER A 1 97 ? -7.270 4.723 -0.988 1.00 89.62 97 SER A O 1
ATOM 798 N N . TYR A 1 98 ? -5.356 3.974 -1.845 1.00 91.81 98 TYR A N 1
ATOM 799 C CA . TYR A 1 98 ? -4.554 5.151 -1.500 1.00 91.81 98 TYR A CA 1
ATOM 800 C C . TYR A 1 98 ? -3.842 5.659 -2.749 1.00 91.81 98 TYR A C 1
ATOM 802 O O . TYR A 1 98 ? -3.124 4.903 -3.395 1.00 91.81 98 TYR A O 1
ATOM 810 N N . THR A 1 99 ? -3.982 6.946 -3.056 1.00 90.69 99 THR A N 1
ATOM 811 C CA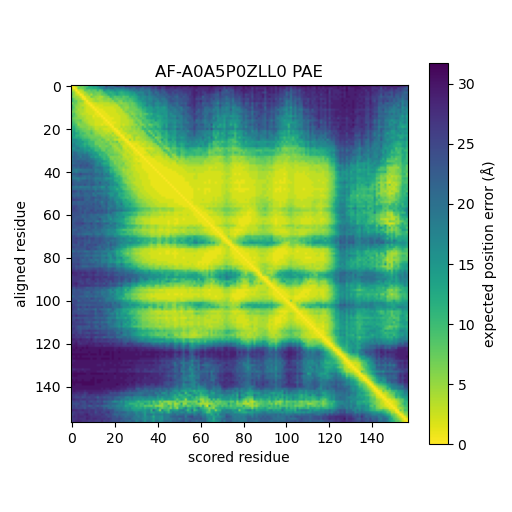 . THR A 1 99 ? -3.218 7.589 -4.135 1.00 90.69 99 THR A CA 1
ATOM 812 C C . THR A 1 99 ? -2.037 8.335 -3.541 1.00 90.69 99 THR A C 1
ATOM 814 O O . THR A 1 99 ? -2.214 9.191 -2.671 1.00 90.69 99 THR A O 1
ATOM 817 N N . ILE A 1 100 ? -0.843 8.023 -4.030 1.00 90.31 100 ILE A N 1
ATOM 818 C CA . ILE A 1 100 ? 0.421 8.651 -3.661 1.00 90.31 100 ILE A CA 1
ATOM 819 C C . ILE A 1 100 ? 0.965 9.403 -4.870 1.00 90.31 100 ILE A C 1
ATOM 821 O O . ILE A 1 100 ? 1.053 8.845 -5.959 1.00 90.31 100 ILE A O 1
ATOM 825 N N . LEU A 1 101 ? 1.332 10.665 -4.670 1.00 86.44 101 LEU A N 1
ATOM 826 C CA . LEU A 1 101 ? 1.954 11.511 -5.689 1.00 86.44 101 LEU A CA 1
ATOM 827 C C . LEU A 1 101 ? 3.454 11.217 -5.820 1.00 86.44 101 LEU A C 1
ATOM 829 O O . LEU A 1 101 ? 4.052 10.598 -4.942 1.00 86.44 101 LEU A O 1
ATOM 833 N N . GLY A 1 102 ? 4.091 11.729 -6.871 1.00 74.88 102 GLY A N 1
ATOM 834 C CA . GLY A 1 102 ? 5.530 11.574 -7.113 1.00 74.88 102 GLY A CA 1
ATOM 835 C C . GLY A 1 102 ? 6.411 12.167 -6.010 1.00 74.88 102 GLY A C 1
ATOM 836 O O . GLY A 1 102 ? 7.518 11.688 -5.772 1.00 74.88 102 GLY A O 1
ATOM 837 N N . ASP A 1 103 ? 5.890 13.132 -5.243 1.00 75.56 103 ASP A N 1
ATOM 838 C CA . ASP A 1 103 ? 6.531 13.666 -4.033 1.00 75.56 103 ASP A CA 1
ATOM 839 C C . ASP A 1 103 ? 6.319 12.789 -2.779 1.00 75.56 103 ASP A C 1
ATOM 841 O O . ASP A 1 103 ? 6.680 13.186 -1.668 1.00 75.56 103 ASP A O 1
ATOM 845 N N . LYS A 1 104 ? 5.760 11.586 -2.958 1.00 73.62 104 LYS A N 1
ATOM 846 C CA . LYS A 1 104 ? 5.490 10.559 -1.940 1.00 73.62 104 LYS A CA 1
ATOM 847 C C . LYS A 1 104 ? 4.453 10.961 -0.890 1.00 73.62 104 LYS A C 1
ATOM 849 O O . LYS A 1 104 ? 4.346 10.306 0.148 1.00 73.62 104 LYS A O 1
ATOM 854 N N . LYS A 1 105 ? 3.658 12.005 -1.143 1.00 83.38 105 LYS A N 1
ATOM 855 C CA . LYS A 1 105 ? 2.532 12.373 -0.276 1.00 83.38 105 LYS A CA 1
ATOM 856 C C . LYS A 1 105 ? 1.268 11.612 -0.654 1.00 83.38 105 LYS A C 1
ATOM 858 O O . LYS A 1 105 ? 0.963 11.421 -1.829 1.00 83.38 105 LYS A O 1
ATOM 863 N N . ILE A 1 106 ? 0.497 11.232 0.363 1.00 85.69 106 ILE A N 1
ATOM 864 C CA . ILE A 1 106 ? -0.838 10.654 0.186 1.00 85.69 106 ILE A CA 1
ATOM 865 C C . ILE A 1 106 ? -1.788 11.780 -0.242 1.00 85.69 106 ILE A C 1
ATOM 867 O O . ILE A 1 106 ? -2.087 12.670 0.553 1.00 85.69 106 ILE A O 1
ATOM 871 N N . ALA A 1 107 ? -2.256 11.740 -1.488 1.00 87.00 107 ALA A N 1
ATOM 872 C CA . ALA A 1 107 ? -3.193 12.717 -2.042 1.00 87.00 107 ALA A CA 1
ATOM 873 C C . ALA A 1 107 ? -4.649 12.396 -1.704 1.00 87.00 107 ALA A C 1
ATOM 875 O O . ALA A 1 107 ? -5.429 13.293 -1.391 1.00 87.00 107 ALA A O 1
ATOM 876 N N . SER A 1 108 ? -5.031 11.120 -1.777 1.00 85.88 108 SER A N 1
ATOM 877 C CA . SER A 1 108 ? -6.414 10.702 -1.550 1.00 85.88 108 SER A CA 1
ATOM 878 C C . SER A 1 108 ? -6.506 9.305 -0.958 1.00 85.88 108 SER A C 1
ATOM 880 O O . SER A 1 108 ? -5.622 8.471 -1.153 1.00 85.88 108 SER A O 1
ATOM 882 N N . LYS A 1 109 ? -7.617 9.061 -0.257 1.00 87.75 109 LYS A N 1
ATOM 883 C CA . LYS A 1 109 ? -7.945 7.798 0.408 1.00 87.75 109 LYS A CA 1
ATOM 884 C C . LYS A 1 109 ? -9.360 7.380 0.007 1.00 87.75 109 LYS A C 1
ATOM 886 O O . LYS A 1 109 ? -10.311 8.129 0.231 1.00 87.75 109 LYS A O 1
ATOM 891 N N . GLY A 1 110 ? -9.484 6.207 -0.590 1.00 84.12 110 GLY A N 1
ATOM 892 C CA . GLY A 1 110 ? -10.714 5.488 -0.875 1.00 84.12 110 GLY A CA 1
ATOM 893 C C . GLY A 1 110 ? -10.975 4.447 0.207 1.00 84.12 110 GLY A C 1
ATOM 894 O O . GLY A 1 110 ? -10.071 3.726 0.634 1.00 84.12 110 GLY A O 1
ATOM 895 N N . TYR A 1 111 ? -12.223 4.398 0.657 1.00 84.31 111 TYR A N 1
ATOM 896 C CA . TYR A 1 111 ? -12.683 3.497 1.706 1.00 84.31 111 TYR A CA 1
ATOM 897 C C . TYR A 1 111 ? -13.477 2.344 1.099 1.00 84.31 111 TYR A C 1
ATOM 899 O O . TYR A 1 111 ? -14.179 2.571 0.111 1.00 84.31 111 TYR A O 1
ATOM 907 N N . PRO A 1 112 ? -13.454 1.161 1.727 1.00 80.25 112 PRO A N 1
ATOM 908 C CA . PRO A 1 112 ? -14.299 0.061 1.298 1.00 80.25 112 PRO A CA 1
ATOM 909 C C . PRO A 1 112 ? -15.789 0.401 1.470 1.00 80.25 112 PRO A C 1
ATOM 911 O O . PRO A 1 112 ? -16.176 1.196 2.336 1.00 80.25 112 PRO A O 1
ATOM 914 N N . SER A 1 113 ? -16.644 -0.210 0.653 1.00 74.69 113 SER A N 1
ATOM 915 C CA . SER A 1 113 ? -18.109 -0.112 0.742 1.00 74.69 113 SER A CA 1
ATOM 916 C C . SER A 1 113 ? -18.697 -1.086 1.774 1.00 74.69 113 SER A C 1
ATOM 918 O O . SER A 1 113 ? -19.792 -0.846 2.283 1.00 74.69 113 SER A O 1
ATOM 920 N N . ALA A 1 114 ? -17.965 -2.143 2.147 1.00 72.62 114 ALA A N 1
ATOM 921 C CA . ALA A 1 114 ? -18.348 -3.111 3.175 1.00 72.62 114 ALA A CA 1
ATOM 922 C C . ALA A 1 114 ? -17.226 -3.381 4.194 1.00 72.62 114 ALA A C 1
ATOM 924 O O . ALA A 1 114 ? -16.081 -2.969 4.047 1.00 72.62 114 ALA A O 1
ATOM 925 N N . GLY A 1 115 ? -17.583 -4.048 5.293 1.00 71.75 115 GLY A N 1
ATOM 926 C CA . GLY A 1 115 ? -16.638 -4.421 6.349 1.00 71.75 115 GLY A CA 1
ATOM 927 C C . GLY A 1 115 ? -16.551 -3.437 7.499 1.00 71.75 115 GLY A C 1
ATOM 928 O O . GLY A 1 115 ? -17.289 -2.449 7.573 1.00 71.75 115 GLY A O 1
ATOM 929 N N . LYS A 1 116 ? -15.665 -3.758 8.444 1.00 72.75 116 LYS A N 1
ATOM 930 C CA . LYS A 1 116 ? -15.545 -3.054 9.730 1.00 72.75 116 LYS A CA 1
ATOM 931 C C . LYS A 1 116 ? -15.184 -1.578 9.555 1.00 72.75 116 LYS A C 1
ATOM 933 O O . LYS A 1 116 ? -15.570 -0.758 10.384 1.00 72.75 116 LYS A O 1
ATOM 938 N N . TYR A 1 117 ? -14.489 -1.259 8.467 1.00 72.75 117 TYR A N 1
ATOM 939 C CA . TYR A 1 117 ? -13.999 0.079 8.158 1.00 72.75 117 TYR A CA 1
ATOM 940 C C . TYR A 1 117 ? -14.711 0.741 6.968 1.00 72.75 117 TYR A C 1
ATOM 942 O O . TYR A 1 117 ? -14.240 1.761 6.462 1.00 72.75 117 TYR A O 1
ATOM 950 N N . SER A 1 118 ? -15.843 0.176 6.529 1.00 73.12 118 SER A N 1
ATOM 951 C CA . SER A 1 118 ? -16.621 0.733 5.421 1.00 73.12 118 SER A CA 1
ATOM 952 C C . SER A 1 118 ? -17.068 2.167 5.655 1.00 73.12 118 SER A C 1
ATOM 954 O O . SER A 1 118 ? -17.415 2.566 6.773 1.00 73.12 118 SER A O 1
ATOM 956 N N . PHE A 1 119 ? -17.110 2.945 4.574 1.00 66.44 119 PHE A N 1
ATOM 957 C CA . PHE A 1 119 ? -17.744 4.254 4.607 1.00 66.44 119 PHE A CA 1
ATOM 958 C C . PHE A 1 119 ? -19.264 4.084 4.687 1.00 66.44 119 PHE A C 1
ATOM 960 O O . PHE A 1 119 ? -19.914 3.729 3.708 1.00 66.44 119 PHE A O 1
ATOM 967 N N . LYS A 1 120 ? -19.842 4.347 5.862 1.00 61.59 120 LYS A N 1
ATOM 968 C CA . LYS A 1 120 ? -21.295 4.342 6.055 1.00 61.59 120 LYS A CA 1
ATOM 969 C C . LYS A 1 120 ? -21.842 5.760 5.865 1.00 61.59 120 LYS A C 1
ATOM 971 O O . LYS A 1 120 ? -21.544 6.619 6.698 1.00 61.59 120 LYS A O 1
ATOM 976 N N . PRO A 1 121 ? -22.618 6.038 4.802 1.00 51.94 121 PRO A N 1
ATOM 977 C CA . PRO A 1 121 ? -23.218 7.350 4.615 1.00 51.94 121 PRO A CA 1
ATOM 978 C C . PRO A 1 121 ? -24.226 7.626 5.737 1.00 51.94 121 PRO A C 1
ATOM 980 O O . PRO A 1 121 ? -25.192 6.891 5.930 1.00 51.94 121 PRO A O 1
ATOM 983 N N . THR A 1 122 ? -24.013 8.710 6.477 1.00 52.62 122 THR A N 1
ATOM 984 C CA . THR A 1 122 ? -24.954 9.229 7.476 1.00 52.62 122 THR A CA 1
ATOM 985 C C . THR A 1 122 ? -26.098 9.948 6.763 1.00 52.62 122 THR A C 1
ATOM 987 O O . THR A 1 122 ? -26.107 11.176 6.702 1.00 52.62 122 THR A O 1
ATOM 990 N N . LYS A 1 123 ? -27.023 9.210 6.141 1.00 47.53 123 LYS A N 1
ATOM 991 C CA . LYS A 1 123 ? -28.251 9.811 5.584 1.00 47.53 123 LYS A CA 1
ATOM 992 C C . LYS A 1 123 ? -29.520 9.539 6.394 1.00 47.53 123 LYS A C 1
ATOM 994 O O . LYS A 1 123 ? -30.455 10.302 6.232 1.00 47.53 123 LYS A O 1
ATOM 999 N N . ASP A 1 124 ? -29.501 8.587 7.328 1.00 47.19 124 ASP A N 1
ATOM 1000 C CA . ASP A 1 124 ? -30.587 8.353 8.292 1.00 47.19 124 ASP A CA 1
ATOM 1001 C C . ASP A 1 124 ? -30.000 7.987 9.664 1.00 47.19 124 ASP A C 1
ATOM 1003 O O . ASP A 1 124 ? -29.704 6.828 9.962 1.00 47.19 124 ASP A O 1
ATOM 1007 N N . SER A 1 125 ? -29.769 8.981 10.520 1.00 46.50 125 SER A N 1
ATOM 1008 C CA . SER A 1 125 ? -29.240 8.778 11.873 1.00 46.50 125 SER A CA 1
ATOM 1009 C C . SER A 1 125 ? -30.338 8.329 12.848 1.00 46.50 125 SER A C 1
ATOM 1011 O O . SER A 1 125 ? -30.657 9.047 13.786 1.00 46.50 125 SER A O 1
ATOM 1013 N N . ASN A 1 126 ? -30.913 7.145 12.617 1.00 44.56 126 ASN A N 1
ATOM 1014 C CA . ASN A 1 126 ? -31.677 6.374 13.615 1.00 44.56 126 ASN A CA 1
ATOM 1015 C C . ASN A 1 126 ? -31.010 5.026 13.942 1.00 44.56 126 ASN A C 1
ATOM 1017 O O . ASN A 1 126 ? -31.546 4.229 14.708 1.00 44.56 126 ASN A O 1
ATOM 1021 N N . VAL A 1 127 ? -29.836 4.753 13.369 1.00 48.81 127 VAL A N 1
ATOM 1022 C CA . VAL A 1 127 ? -29.029 3.586 13.727 1.00 48.81 127 VAL A CA 1
ATOM 1023 C C . VAL A 1 127 ? -27.933 4.060 14.669 1.00 48.81 127 VAL A C 1
ATOM 1025 O O . VAL A 1 127 ? -26.998 4.741 14.247 1.00 48.81 127 VAL A O 1
ATOM 1028 N N . ASP A 1 128 ? -28.074 3.705 15.945 1.00 48.41 128 ASP A N 1
ATOM 1029 C CA . ASP A 1 128 ? -27.092 3.927 17.007 1.00 48.41 128 ASP A CA 1
ATOM 1030 C C . ASP A 1 128 ? -25.818 3.121 16.689 1.00 48.41 128 ASP A C 1
ATOM 1032 O O . ASP A 1 128 ? -25.622 1.983 17.121 1.00 48.41 128 ASP A O 1
ATOM 1036 N N . ILE A 1 129 ? -24.959 3.666 15.824 1.00 48.59 129 ILE A N 1
ATOM 1037 C CA . ILE A 1 129 ? -23.662 3.066 15.518 1.00 48.59 129 ILE A CA 1
ATOM 1038 C C . ILE A 1 129 ? -22.780 3.275 16.753 1.00 48.59 129 ILE A C 1
ATOM 1040 O O . ILE A 1 129 ? -22.522 4.426 17.116 1.00 48.59 129 ILE A O 1
ATOM 1044 N N . PRO A 1 130 ? -22.260 2.202 17.385 1.00 46.94 130 PRO A N 1
ATOM 1045 C CA . PRO A 1 130 ? -21.395 2.345 18.546 1.00 46.94 130 PRO A CA 1
ATOM 1046 C C . PRO A 1 130 ? -20.224 3.276 18.228 1.00 46.94 130 PRO A C 1
ATOM 1048 O O . PRO A 1 130 ? -19.510 3.072 17.246 1.00 46.94 130 PRO A O 1
ATOM 1051 N N . THR A 1 131 ? -20.003 4.274 19.081 1.00 44.81 131 THR A N 1
ATOM 1052 C CA . THR A 1 131 ? -19.028 5.364 18.888 1.00 44.81 131 THR A CA 1
ATOM 1053 C C . THR A 1 131 ? -17.598 4.898 18.619 1.00 44.81 131 THR A C 1
ATOM 1055 O O . THR A 1 131 ? -16.846 5.614 17.972 1.00 44.81 131 THR A O 1
ATOM 1058 N N . LYS A 1 132 ? -17.230 3.673 19.019 1.00 41.84 132 LYS A N 1
ATOM 1059 C CA . LYS A 1 132 ? -15.948 3.033 18.662 1.00 41.84 132 LYS A CA 1
ATOM 1060 C C . LYS A 1 132 ? -15.746 2.810 17.154 1.00 41.84 132 LYS A C 1
ATOM 1062 O O . LYS A 1 132 ? -14.623 2.578 16.726 1.00 41.84 132 LYS A O 1
ATOM 1067 N N . TYR A 1 133 ? -16.822 2.849 16.369 1.00 41.81 133 TYR A N 1
ATOM 1068 C CA . TYR A 1 133 ? -16.811 2.787 14.905 1.00 41.81 133 TYR A CA 1
ATOM 1069 C C . TYR A 1 133 ? -17.050 4.159 14.258 1.00 41.81 133 TYR A C 1
ATOM 1071 O O . TYR A 1 133 ? -16.993 4.279 13.035 1.00 41.81 133 TYR A O 1
ATOM 1079 N N . LEU A 1 134 ? -17.329 5.194 15.061 1.00 43.12 134 LEU A N 1
ATOM 1080 C CA . LEU A 1 134 ? -17.461 6.568 14.597 1.00 43.12 134 LEU A CA 1
ATOM 1081 C C . LEU A 1 134 ? -16.081 7.238 14.612 1.00 43.12 134 LEU A C 1
ATOM 1083 O O . LEU A 1 134 ? -15.338 7.174 15.588 1.00 43.12 134 LEU A O 1
ATOM 1087 N N . ARG A 1 135 ? -15.748 7.901 13.502 1.00 48.97 135 ARG A N 1
ATOM 1088 C CA . ARG A 1 135 ? -14.431 8.478 13.164 1.00 48.97 135 ARG A CA 1
ATOM 1089 C C . ARG A 1 135 ? -13.928 9.613 14.082 1.00 48.97 135 ARG A C 1
ATOM 1091 O O . ARG A 1 135 ? -12.960 10.274 13.732 1.00 48.97 135 ARG A O 1
ATOM 1098 N N . SER A 1 136 ? -14.554 9.882 15.228 1.00 39.69 136 SER A N 1
ATOM 1099 C CA . SER A 1 136 ? -14.218 11.032 16.083 1.00 39.69 136 SER A CA 1
ATOM 1100 C C . SER A 1 136 ? -13.193 10.749 17.188 1.00 39.69 136 SER A C 1
ATOM 1102 O O . SER A 1 136 ? -12.815 11.684 17.892 1.00 39.69 136 SER A O 1
ATOM 1104 N N . LYS A 1 137 ? -12.702 9.508 17.357 1.00 36.28 137 LYS A N 1
ATOM 1105 C CA . LYS A 1 137 ? -11.637 9.202 18.334 1.00 36.28 137 LYS A CA 1
ATOM 1106 C C . LYS A 1 137 ? -10.601 8.194 17.807 1.00 36.28 137 LYS A C 1
ATOM 1108 O O . LYS A 1 137 ? -10.949 7.026 17.639 1.00 36.28 137 LYS A O 1
ATOM 1113 N N . PRO A 1 138 ? -9.325 8.586 17.618 1.00 37.09 138 PRO A N 1
ATOM 1114 C CA . PRO A 1 138 ? -8.231 7.630 17.461 1.00 37.09 138 PRO A CA 1
ATOM 1115 C C . PRO A 1 138 ? -7.991 6.930 18.809 1.00 37.0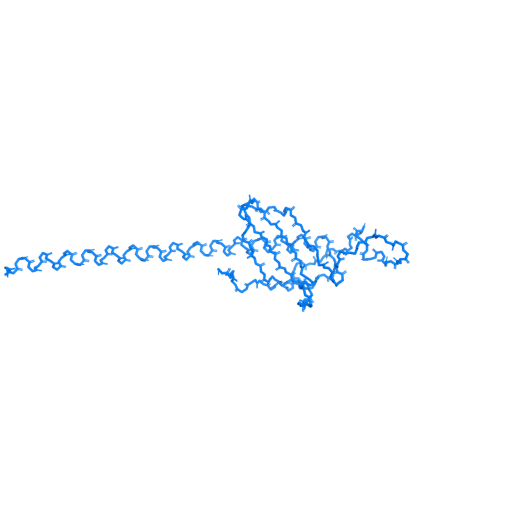9 138 PRO A C 1
ATOM 1117 O O . PRO A 1 138 ? -7.768 7.596 19.820 1.00 37.09 138 PRO A O 1
ATOM 1120 N N . LEU A 1 139 ? -8.062 5.596 18.865 1.00 39.50 139 LEU A N 1
ATOM 1121 C CA . LEU A 1 139 ? -7.810 4.838 20.099 1.00 39.50 139 LEU A CA 1
ATOM 1122 C C . LEU A 1 139 ? -6.654 3.842 19.929 1.00 39.50 139 LEU A C 1
ATOM 1124 O O . LEU A 1 139 ? -6.847 2.718 19.494 1.00 39.50 139 LEU A O 1
ATOM 1128 N N . GLN A 1 140 ? -5.481 4.283 20.391 1.00 42.38 140 GLN A N 1
ATOM 1129 C CA . GLN A 1 140 ? -4.210 3.561 20.555 1.00 42.38 140 GLN A CA 1
ATOM 1130 C C . GLN A 1 140 ? -3.449 3.170 19.276 1.00 42.38 140 GLN A C 1
ATOM 1132 O O . GLN A 1 140 ? -3.948 2.478 18.395 1.00 42.38 140 GLN A O 1
ATOM 1137 N N . LYS A 1 141 ? -2.181 3.616 19.250 1.00 39.69 141 LYS A N 1
ATOM 1138 C CA . LYS A 1 141 ? -1.132 3.243 18.293 1.00 39.69 141 LYS A CA 1
ATOM 1139 C C . LYS A 1 141 ? -1.073 1.720 18.160 1.00 39.69 141 LYS A C 1
ATOM 1141 O O . LYS A 1 141 ? -0.718 1.047 19.127 1.00 39.69 141 LYS A O 1
ATOM 1146 N N . ALA A 1 142 ? -1.353 1.183 16.977 1.00 44.78 142 ALA A N 1
ATOM 1147 C CA . ALA A 1 142 ? -0.878 -0.156 16.651 1.00 44.78 142 ALA A CA 1
ATOM 1148 C C . ALA A 1 142 ? 0.653 -0.102 16.491 1.00 44.78 142 ALA A C 1
ATOM 1150 O O . ALA A 1 142 ? 1.182 0.858 15.926 1.00 44.78 142 ALA A O 1
ATOM 1151 N N . ASN A 1 143 ? 1.370 -1.095 17.026 1.00 53.12 143 ASN A N 1
ATOM 1152 C CA . ASN A 1 143 ? 2.801 -1.235 16.762 1.00 53.12 143 ASN A CA 1
ATOM 1153 C C . ASN A 1 143 ? 2.985 -1.859 15.369 1.00 53.12 143 ASN A C 1
ATOM 1155 O O . ASN A 1 143 ? 2.488 -2.963 15.142 1.00 53.12 143 ASN A O 1
ATOM 1159 N N . ILE A 1 144 ? 3.704 -1.171 14.473 1.00 58.06 144 ILE A N 1
ATOM 1160 C CA . ILE A 1 144 ? 4.070 -1.674 13.135 1.00 58.06 144 ILE A CA 1
ATOM 1161 C C . ILE A 1 144 ? 4.725 -3.045 13.224 1.00 58.06 144 ILE A C 1
ATOM 1163 O O . ILE A 1 144 ? 4.440 -3.899 12.390 1.00 58.06 144 ILE A O 1
ATOM 1167 N N . ASP A 1 145 ? 5.549 -3.271 14.249 1.00 65.44 145 ASP A N 1
ATOM 1168 C CA . ASP A 1 145 ? 6.330 -4.503 14.392 1.00 65.44 145 ASP A CA 1
ATOM 1169 C C . ASP A 1 145 ? 5.452 -5.759 14.516 1.00 65.44 145 ASP A C 1
ATOM 1171 O O . ASP A 1 145 ? 5.903 -6.868 14.239 1.00 65.44 145 ASP A O 1
ATOM 1175 N N . ASN A 1 146 ? 4.184 -5.593 14.908 1.00 66.62 146 ASN A N 1
ATOM 1176 C CA . ASN A 1 146 ? 3.231 -6.687 15.088 1.00 66.62 146 ASN A CA 1
ATOM 1177 C C . ASN A 1 146 ? 2.292 -6.874 13.885 1.00 66.62 146 ASN A C 1
ATOM 1179 O O . ASN A 1 146 ? 1.399 -7.719 13.940 1.00 66.62 146 ASN A O 1
ATOM 1183 N N . LEU A 1 147 ? 2.450 -6.082 12.821 1.00 69.38 147 LEU A N 1
ATOM 1184 C CA . LEU A 1 147 ? 1.552 -6.085 11.673 1.00 69.38 147 LEU A CA 1
ATOM 1185 C C . LEU A 1 147 ? 2.098 -6.966 10.548 1.00 69.38 147 LEU A C 1
ATOM 1187 O O . LEU A 1 147 ? 3.232 -6.815 10.092 1.00 69.38 147 LEU A O 1
ATOM 1191 N N . LYS A 1 148 ? 1.262 -7.876 10.042 1.00 79.50 148 LYS A N 1
ATOM 1192 C CA . LYS A 1 148 ? 1.623 -8.707 8.891 1.00 79.50 148 LYS A CA 1
ATOM 1193 C C . LYS A 1 148 ? 1.416 -7.923 7.596 1.00 79.50 148 LYS A C 1
ATOM 1195 O O . LYS A 1 148 ? 0.283 -7.732 7.155 1.00 79.50 148 LYS A O 1
ATOM 1200 N N . ILE A 1 149 ? 2.510 -7.507 6.964 1.00 75.62 149 ILE A N 1
ATOM 1201 C CA . ILE A 1 149 ? 2.484 -6.837 5.658 1.00 75.62 149 ILE A CA 1
ATOM 1202 C C . ILE A 1 149 ? 2.682 -7.885 4.561 1.00 75.62 149 ILE A C 1
ATOM 1204 O O . ILE A 1 149 ? 3.724 -8.538 4.495 1.00 75.62 149 ILE A O 1
ATOM 1208 N N . LYS A 1 150 ? 1.684 -8.053 3.691 1.00 78.81 150 LYS A N 1
ATOM 1209 C CA . LYS A 1 150 ? 1.826 -8.810 2.445 1.00 78.81 150 LYS A CA 1
ATOM 1210 C C . LYS A 1 150 ? 1.994 -7.821 1.299 1.00 78.81 150 LYS A C 1
ATOM 1212 O O . LYS A 1 150 ? 1.033 -7.179 0.876 1.00 78.81 150 LYS A O 1
ATOM 1217 N N . TYR A 1 151 ? 3.234 -7.704 0.843 1.00 73.25 151 TYR A N 1
ATOM 1218 C CA . TYR A 1 151 ? 3.601 -6.929 -0.334 1.00 73.25 151 TYR A 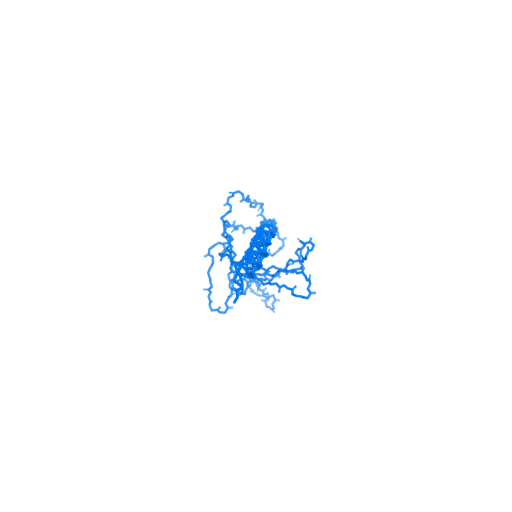CA 1
ATOM 1219 C C . TYR A 1 151 ? 3.047 -7.577 -1.608 1.00 73.25 151 TYR A C 1
ATOM 1221 O O . TYR A 1 151 ? 2.791 -8.785 -1.645 1.00 73.25 151 TYR A O 1
ATOM 1229 N N . ARG A 1 152 ? 2.875 -6.771 -2.654 1.00 67.62 152 ARG A N 1
ATOM 1230 C CA . ARG A 1 152 ? 2.413 -7.220 -3.975 1.00 67.62 152 ARG A CA 1
ATOM 1231 C C . ARG A 1 152 ? 3.339 -8.275 -4.604 1.00 67.62 152 ARG A C 1
ATOM 1233 O O . ARG A 1 152 ? 4.561 -8.231 -4.458 1.00 67.62 152 ARG A O 1
ATOM 1240 N N . LEU A 1 153 ? 2.766 -9.198 -5.375 1.00 53.38 153 LEU A N 1
ATOM 1241 C CA . LEU A 1 153 ? 3.501 -10.191 -6.167 1.00 53.38 153 LEU A CA 1
ATOM 1242 C C . LEU A 1 153 ? 3.925 -9.591 -7.519 1.00 53.38 153 LEU A C 1
ATOM 1244 O O . LEU A 1 153 ? 3.433 -10.015 -8.551 1.00 53.38 153 LEU A O 1
ATOM 1248 N N . LYS A 1 154 ? 4.848 -8.616 -7.502 1.00 48.34 154 LYS A N 1
ATOM 1249 C CA . LYS A 1 154 ? 5.235 -7.778 -8.661 1.00 48.34 154 LYS A CA 1
ATOM 1250 C C . LYS A 1 154 ? 4.051 -6.986 -9.251 1.00 48.34 154 LYS A C 1
ATOM 1252 O O . LYS A 1 154 ? 2.897 -7.374 -9.144 1.00 48.34 154 LYS A O 1
ATOM 1257 N N . ALA A 1 155 ? 4.329 -5.807 -9.803 1.00 42.88 155 ALA A N 1
ATOM 1258 C CA . ALA A 1 155 ? 3.309 -5.058 -10.529 1.00 42.88 155 ALA A CA 1
ATOM 1259 C C . ALA A 1 155 ? 2.931 -5.848 -11.792 1.00 42.88 155 ALA A C 1
ATOM 1261 O O . ALA A 1 155 ? 3.828 -6.237 -12.545 1.00 42.88 155 ALA A O 1
ATOM 1262 N N . ASP A 1 156 ? 1.638 -6.099 -12.006 1.00 39.78 156 ASP A N 1
ATOM 1263 C CA . ASP A 1 156 ? 1.156 -6.532 -13.316 1.00 39.78 156 ASP A CA 1
ATOM 1264 C C . ASP A 1 156 ? 1.501 -5.408 -14.311 1.00 39.78 156 ASP A C 1
ATOM 1266 O O . ASP A 1 156 ? 1.102 -4.260 -14.109 1.00 39.78 156 ASP A O 1
ATOM 1270 N N . LYS A 1 157 ? 2.342 -5.721 -15.306 1.00 37.53 157 LYS A N 1
ATOM 1271 C CA . LYS A 1 157 ? 2.659 -4.824 -16.429 1.00 37.53 157 LYS A CA 1
ATOM 1272 C C . LYS A 1 157 ? 1.535 -4.852 -17.455 1.00 37.53 157 LYS A C 1
ATOM 1274 O O . LYS A 1 157 ? 1.047 -5.968 -17.744 1.00 37.53 157 LYS A O 1
#

Nearest PDB structures (foldseek):
  6r3r-assembly1_A  TM=5.352E-01  e=3.505E+00  Bacteroides thetaiotaomicron
  8ovj-assembly1_Sd  TM=3.893E-01  e=1.512E+00  Leishmania major strain Friedlin
  7zns-assembly2_B  TM=5.535E-01  e=4.540E+00  Bacteroides thetaiotaomicron VPI-5482

Sequence (157 aa):
MTKRGKISACLIILVITICLGSITFGIKTFFMVQEEHEEQIHKLNEMNIVDDMIKNYTGIESVTFTYVESNNVTDGYTYSFFLNDENYKINYDYLWSYTILGDKKIASKGYPSAGKYSFKPTKDSNVDIPTKYLRSKPLQKANIDNLKIKYRLKADK

Mean predicted aligned error: 13.44 Å

Solvent-accessible surface area (backbone atoms only — not comparable to full-atom values): 9260 Å² total; per-residue (Å²): 134,57,76,66,58,55,52,55,51,50,52,52,54,50,52,52,51,51,53,53,51,53,50,54,52,50,53,53,51,50,52,53,54,49,54,54,51,52,52,52,54,48,55,53,50,54,49,52,50,52,57,51,44,32,68,67,42,59,93,71,49,25,41,38,44,74,48,66,42,77,35,85,87,65,51,31,38,36,40,29,30,28,49,62,82,54,62,78,55,79,91,50,26,46,41,29,34,39,32,30,33,68,89,71,45,79,77,47,77,47,64,13,73,37,70,97,74,28,65,75,81,88,80,70,90,83,66,87,69,62,64,92,76,42,95,87,66,78,70,65,79,55,61,70,92,74,41,48,74,42,73,58,89,64,77,84,126

pLDDT: mean 72.63, std 15.21, range [36.28, 91.81]